Protein AF-A0AAD7H153-F1 (afdb_m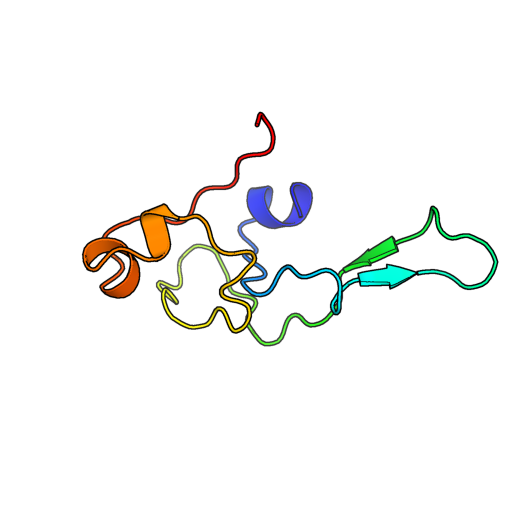onomer)

Mean predicted aligned error: 5.61 Å

Radius of gyration: 13.49 Å; Cα contacts (8 Å, |Δi|>4): 82; chains: 1; bounding box: 30×24×36 Å

Solvent-accessible surface area (backbone atoms only — not comparable to full-atom values): 4917 Å² total; per-residue (Å²): 108,72,74,40,49,80,69,34,38,42,48,48,49,74,52,81,86,34,50,47,62,41,86,98,38,75,88,47,68,44,85,50,72,62,86,52,37,42,51,75,84,63,89,67,65,77,53,53,83,54,67,91,66,49,61,72,69,47,75,35,74,53,12,68,73,45,75,49,79,90,77,92,80,80,92,121

Secondary structure (DSSP, 8-state):
-HHHHTTTEE-S---GGGEEEETTEEEEEEE---TT-EETTS--TT----GGGS-GGGGSHHHHTT-S--------

Nearest PDB structures (foldseek):
  8v42-assembly4_D  TM=8.477E-01  e=5.849E-02  Homo sapiens
  6dd4-assembly2_B  TM=8.419E-01  e=5.459E-02  Homo sapiens
  6dd4-assembly4_D  TM=8.437E-01  e=7.195E-02  Homo sapiens
  6ncg-assembly2_B  TM=7.795E-01  e=6.267E-02  Homo sapiens
  7o7k-assembly1_A  TM=8.483E-01  e=2.671E-01  Homo sapiens

pLDDT: mean 83.89, std 9.9, range [56.28, 94.25]

Foldseek 3Di:
DVVCVVVQKDQQEDDPVQWDADVPGRVDIDGHDSPLIDGNPDLPLPPRPDPVPDDVVLVDPCNVVSVDDDDDDPPD

Organism: Mycena rosella (NCBI:txid1033263)

InterPro domains:
  IPR000719 Protein kinase domain [PS50011] (1-76)
  IPR011009 Protein kinase-like domain superfamily [SSF56112] (4-63)
  IPR040976 Fungal-type protein kinase [PF17667] (1-76)

Sequence (76 aa):
HYRLWHRGIKHSDISATNLLYRCGNPNVVVLNDFDLAHLGQDDVHLRTRTIEFMALQLLTQKGLEGEIPRSYRHDL

Structure (mmCIF, N/CA/C/O backbone):
data_AF-A0AAD7H153-F1
#
_entry.id   AF-A0AAD7H153-F1
#
loop_
_atom_site.group_PDB
_atom_site.id
_atom_site.type_symbol
_atom_site.label_atom_id
_atom_site.label_alt_id
_atom_site.label_comp_id
_atom_site.label_asym_id
_atom_site.label_entity_id
_atom_site.label_seq_id
_atom_site.pdbx_PDB_ins_code
_atom_site.Cartn_x
_atom_site.Cartn_y
_atom_site.Cartn_z
_atom_site.occupancy
_atom_site.B_iso_or_equiv
_atom_site.auth_seq_id
_atom_site.auth_comp_id
_atom_site.auth_asym_id
_atom_site.auth_atom_id
_atom_site.pdbx_PDB_model_num
ATOM 1 N N . HIS A 1 1 ? 0.130 -5.924 -6.793 1.00 86.06 1 HIS A N 1
ATOM 2 C CA . HIS A 1 1 ? -0.785 -5.764 -5.643 1.00 86.06 1 HIS A CA 1
ATOM 3 C C . HIS A 1 1 ? -2.028 -6.663 -5.724 1.00 86.06 1 HIS A C 1
ATOM 5 O O . HIS A 1 1 ? -2.115 -7.563 -4.903 1.00 86.06 1 HIS A O 1
ATOM 11 N N . TYR A 1 2 ? -2.918 -6.515 -6.721 1.00 88.69 2 TYR A N 1
ATOM 12 C CA . TYR A 1 2 ? -4.151 -7.324 -6.900 1.00 88.69 2 TYR A CA 1
ATOM 13 C C . TYR A 1 2 ? -4.009 -8.818 -6.553 1.00 88.69 2 TYR A C 1
ATOM 15 O O . TYR A 1 2 ? -4.704 -9.355 -5.696 1.00 88.69 2 TYR A O 1
ATOM 23 N N . ARG A 1 3 ? -3.039 -9.494 -7.185 1.00 91.62 3 ARG A N 1
ATOM 24 C CA . ARG A 1 3 ? -2.806 -10.935 -6.996 1.00 91.62 3 ARG A CA 1
ATOM 25 C C . ARG A 1 3 ? -2.364 -11.317 -5.579 1.00 91.62 3 ARG A C 1
ATOM 27 O O . ARG A 1 3 ? -2.588 -12.454 -5.186 1.00 91.62 3 ARG A O 1
ATOM 34 N N . LEU A 1 4 ? -1.690 -10.421 -4.855 1.00 91.50 4 LEU A N 1
ATOM 35 C CA . LEU A 1 4 ? -1.289 -10.653 -3.463 1.00 91.50 4 LEU A CA 1
ATOM 36 C C . LEU A 1 4 ? -2.513 -10.552 -2.557 1.00 91.50 4 LEU A C 1
ATOM 38 O O . LEU A 1 4 ? -2.775 -11.470 -1.786 1.00 91.50 4 LEU A O 1
ATOM 42 N N . TRP A 1 5 ? -3.314 -9.501 -2.754 1.00 89.19 5 TRP A N 1
ATOM 43 C CA . TRP A 1 5 ? -4.537 -9.274 -1.995 1.00 89.19 5 TRP A CA 1
ATOM 44 C C . TRP A 1 5 ? -5.503 -10.462 -2.075 1.00 89.19 5 TRP A C 1
ATOM 46 O O . TRP A 1 5 ? -5.924 -10.985 -1.049 1.00 89.19 5 TRP A O 1
ATOM 56 N N . HIS A 1 6 ? -5.787 -10.961 -3.285 1.00 90.38 6 HIS A N 1
ATOM 57 C CA . HIS A 1 6 ? -6.662 -12.128 -3.478 1.00 90.38 6 HIS A CA 1
ATOM 58 C C . HIS A 1 6 ? -6.103 -13.441 -2.919 1.00 90.38 6 HIS A C 1
ATOM 60 O O . HIS A 1 6 ? -6.855 -14.392 -2.735 1.00 90.38 6 HIS A O 1
ATOM 66 N N . ARG A 1 7 ? -4.799 -13.503 -2.637 1.00 92.00 7 ARG A N 1
ATOM 67 C CA . ARG A 1 7 ? -4.163 -14.629 -1.941 1.00 92.00 7 ARG A CA 1
ATOM 68 C C . ARG A 1 7 ? -4.062 -14.410 -0.433 1.00 92.00 7 ARG A C 1
ATOM 70 O O . ARG A 1 7 ? -3.386 -15.173 0.244 1.00 92.00 7 ARG A O 1
ATOM 77 N N . GLY A 1 8 ? -4.705 -13.366 0.089 1.00 89.94 8 GLY A N 1
ATOM 78 C CA . GLY A 1 8 ? -4.685 -13.032 1.507 1.00 89.94 8 GLY A CA 1
ATOM 79 C C . GLY A 1 8 ? -3.373 -12.411 1.985 1.00 89.94 8 GLY A C 1
ATOM 80 O O . GLY A 1 8 ? -3.181 -12.313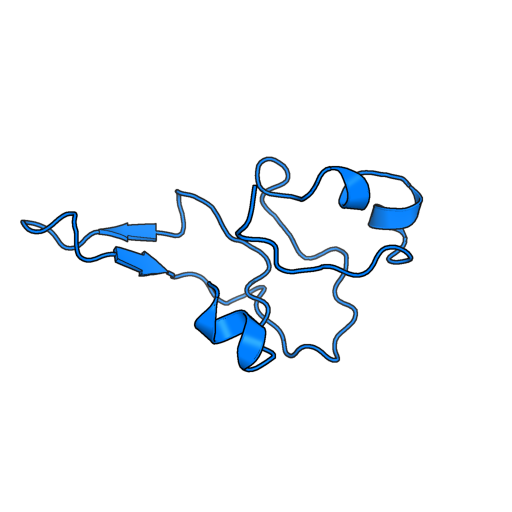 3.189 1.00 89.94 8 GLY A O 1
ATOM 81 N N . ILE A 1 9 ? -2.483 -11.982 1.084 1.00 90.00 9 ILE A N 1
ATOM 82 C CA . ILE A 1 9 ? -1.222 -11.317 1.437 1.00 90.00 9 ILE A CA 1
ATOM 83 C C . ILE A 1 9 ? -1.423 -9.807 1.325 1.00 90.00 9 ILE A C 1
ATOM 85 O O . ILE A 1 9 ? -1.612 -9.266 0.229 1.00 90.00 9 ILE A O 1
ATOM 89 N N . LYS A 1 10 ? -1.356 -9.114 2.462 1.00 88.81 10 LYS A N 1
ATOM 90 C CA . LYS A 1 10 ? -1.481 -7.656 2.548 1.00 88.81 10 LYS A CA 1
ATOM 91 C C . LYS A 1 10 ? -0.086 -7.061 2.735 1.00 88.81 10 LYS A C 1
ATOM 93 O O . LYS A 1 10 ? 0.491 -7.220 3.800 1.00 88.81 10 LYS A O 1
ATOM 98 N N . HIS A 1 11 ? 0.451 -6.385 1.715 1.00 89.62 11 HIS A N 1
ATOM 99 C CA . HIS A 1 11 ? 1.816 -5.823 1.742 1.00 89.62 11 HIS A CA 1
ATOM 100 C C . HIS A 1 11 ? 1.999 -4.718 2.790 1.00 89.62 11 HIS A C 1
ATOM 102 O O . HIS A 1 11 ? 3.042 -4.632 3.416 1.00 89.62 11 HIS A O 1
ATOM 108 N N . SER A 1 12 ? 0.979 -3.878 2.982 1.00 85.94 12 SER A N 1
ATOM 109 C CA . SER A 1 12 ? 0.946 -2.815 4.004 1.00 85.94 12 SER A CA 1
ATOM 110 C C . SER A 1 12 ? 1.985 -1.698 3.867 1.00 85.94 12 SER A C 1
ATOM 112 O O . SER A 1 12 ? 2.066 -0.870 4.757 1.00 85.94 12 SER A O 1
ATOM 114 N N . ASP A 1 13 ? 2.721 -1.618 2.759 1.00 87.75 13 ASP A N 1
ATOM 115 C CA . ASP A 1 13 ? 3.630 -0.495 2.483 1.00 87.75 13 ASP A CA 1
ATOM 116 C C . ASP A 1 13 ? 3.812 -0.300 0.976 1.00 87.75 13 ASP A C 1
ATOM 118 O O . ASP A 1 13 ? 4.880 -0.474 0.399 1.00 87.75 13 ASP A O 1
ATOM 122 N N . ILE A 1 14 ? 2.703 -0.052 0.285 1.00 87.44 14 ILE A N 1
ATOM 123 C CA . ILE A 1 14 ? 2.736 0.158 -1.161 1.00 87.44 14 ILE A CA 1
ATOM 124 C C . ILE A 1 14 ? 3.065 1.614 -1.415 1.00 87.44 14 ILE A C 1
ATOM 126 O O . ILE A 1 14 ? 2.288 2.495 -1.071 1.00 87.44 14 ILE A O 1
ATOM 130 N N . SER A 1 15 ? 4.201 1.840 -2.053 1.00 87.56 15 SER A N 1
ATOM 131 C CA . SER A 1 15 ? 4.718 3.162 -2.372 1.00 87.56 15 SER A CA 1
ATOM 132 C C . SER A 1 15 ? 5.556 3.086 -3.646 1.00 87.56 15 SER A C 1
ATOM 134 O O . SER A 1 15 ? 6.006 2.011 -4.054 1.00 87.56 15 SER A O 1
ATOM 136 N N . ALA A 1 16 ? 5.782 4.231 -4.291 1.00 87.81 16 ALA A N 1
ATOM 137 C CA . ALA A 1 16 ? 6.648 4.297 -5.469 1.00 87.81 16 ALA A CA 1
ATOM 138 C C . ALA A 1 16 ? 8.106 3.907 -5.153 1.00 87.81 16 ALA A C 1
ATOM 140 O O . ALA A 1 16 ? 8.798 3.388 -6.024 1.00 87.81 16 ALA A O 1
ATOM 141 N N . THR A 1 17 ? 8.561 4.119 -3.913 1.00 89.31 17 THR A N 1
ATOM 142 C CA . THR A 1 17 ? 9.916 3.775 -3.456 1.00 89.31 17 THR A CA 1
ATOM 143 C C . THR A 1 17 ? 10.130 2.269 -3.323 1.00 89.31 17 THR A C 1
ATOM 145 O O . THR A 1 17 ? 11.254 1.804 -3.486 1.00 89.31 17 THR A O 1
ATOM 148 N N . ASN A 1 18 ? 9.056 1.503 -3.108 1.00 91.69 18 ASN A N 1
ATOM 149 C CA . ASN A 1 18 ? 9.098 0.042 -2.995 1.00 91.69 18 ASN A CA 1
ATOM 150 C C . ASN A 1 18 ? 8.918 -0.667 -4.354 1.00 91.69 18 ASN A C 1
ATOM 152 O O . ASN A 1 18 ? 8.788 -1.893 -4.419 1.00 91.69 18 ASN A O 1
ATOM 156 N N . LEU A 1 19 ? 8.924 0.087 -5.461 1.00 91.94 19 LEU A N 1
ATOM 157 C CA . LEU A 1 19 ? 8.915 -0.443 -6.822 1.00 91.94 19 LEU A CA 1
ATOM 158 C C . LEU A 1 19 ? 10.327 -0.451 -7.410 1.00 91.94 19 LEU A C 1
ATOM 160 O O . LEU A 1 19 ? 10.978 0.583 -7.541 1.00 91.94 19 LEU A O 1
ATOM 164 N N . LEU A 1 20 ? 10.775 -1.629 -7.836 1.00 93.25 20 LEU A N 1
ATOM 165 C CA . LEU A 1 20 ? 12.029 -1.810 -8.555 1.00 93.25 20 LEU A CA 1
ATOM 166 C C . LEU A 1 20 ? 11.760 -1.929 -10.054 1.00 93.25 20 LEU A C 1
ATOM 168 O O . LEU A 1 20 ? 10.993 -2.790 -10.488 1.00 93.25 20 LEU A O 1
ATOM 172 N N . TYR A 1 21 ? 12.438 -1.101 -10.844 1.00 94.25 21 TYR A N 1
ATOM 173 C CA . TYR A 1 21 ? 12.383 -1.132 -12.304 1.00 94.25 21 TYR A CA 1
ATOM 174 C C . TYR A 1 21 ? 13.571 -1.912 -12.858 1.00 94.25 21 TYR A C 1
ATOM 176 O O . TYR A 1 21 ? 14.710 -1.742 -12.415 1.00 94.25 21 TYR A O 1
ATOM 184 N N . ARG A 1 22 ? 13.336 -2.748 -13.870 1.00 92.56 22 ARG A N 1
ATOM 185 C CA . ARG A 1 22 ? 14.436 -3.394 -14.589 1.00 92.56 22 ARG A CA 1
ATOM 186 C C . ARG A 1 22 ? 15.196 -2.355 -15.418 1.00 92.56 22 ARG A C 1
ATOM 188 O O . ARG A 1 22 ? 14.616 -1.680 -16.268 1.00 92.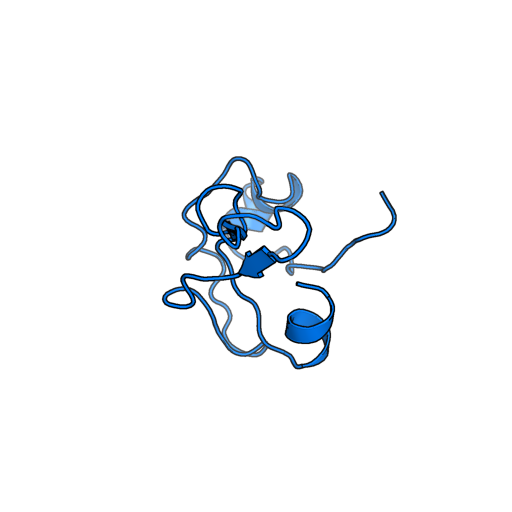56 22 ARG A O 1
ATOM 195 N N . CYS A 1 23 ? 16.513 -2.284 -15.230 1.00 92.19 23 CYS A N 1
ATOM 196 C CA . CYS A 1 23 ? 17.378 -1.459 -16.073 1.00 92.19 23 CYS A CA 1
ATOM 197 C C . CYS A 1 23 ? 17.217 -1.853 -17.553 1.00 92.19 23 CYS A C 1
ATOM 199 O O . CYS A 1 23 ? 17.240 -3.037 -17.892 1.00 92.19 23 CYS A O 1
ATOM 201 N N . GLY A 1 24 ? 16.995 -0.867 -18.423 1.00 91.81 24 GLY A N 1
ATOM 202 C CA . GL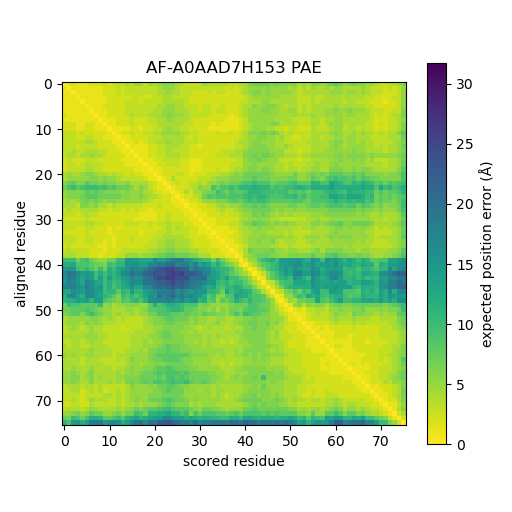Y A 1 24 ? 16.756 -1.082 -19.853 1.00 91.81 24 GLY A CA 1
ATOM 203 C C . GLY A 1 24 ? 15.344 -1.556 -20.226 1.00 91.81 24 GLY A C 1
ATOM 204 O O . GLY A 1 24 ? 15.048 -1.661 -21.412 1.00 91.81 24 GLY A O 1
ATOM 205 N N . ASN A 1 25 ? 14.452 -1.816 -19.260 1.00 91.88 25 ASN A N 1
ATOM 206 C CA . ASN A 1 25 ? 13.039 -2.082 -19.535 1.00 91.88 25 ASN A CA 1
ATOM 207 C C . ASN A 1 25 ? 12.137 -1.587 -18.384 1.00 91.88 25 ASN A C 1
ATOM 209 O O . ASN A 1 25 ? 11.793 -2.370 -17.493 1.00 91.88 25 ASN A O 1
ATOM 213 N N . PRO A 1 26 ? 11.705 -0.312 -18.411 1.00 86.06 26 PRO A N 1
ATOM 214 C CA . PRO A 1 26 ? 10.896 0.277 -17.342 1.00 86.06 26 PRO A CA 1
ATOM 215 C C . PRO A 1 26 ? 9.490 -0.334 -17.222 1.00 86.06 26 PRO A C 1
ATOM 217 O O . PRO A 1 26 ? 8.827 -0.127 -16.213 1.00 86.06 26 PRO A O 1
ATOM 220 N N . ASN A 1 27 ? 9.038 -1.126 -18.202 1.00 90.38 27 ASN A N 1
ATOM 221 C CA . ASN A 1 27 ? 7.746 -1.816 -18.134 1.00 90.38 27 ASN A CA 1
ATOM 222 C C . ASN A 1 27 ? 7.786 -3.068 -17.243 1.00 90.38 27 ASN A C 1
ATOM 224 O O . ASN A 1 27 ? 6.744 -3.645 -16.934 1.00 90.38 27 ASN A O 1
ATOM 228 N N . VAL A 1 28 ? 8.978 -3.516 -16.838 1.00 91.75 28 VAL A N 1
ATOM 229 C CA . VAL A 1 28 ? 9.143 -4.635 -15.908 1.00 91.75 28 VAL A CA 1
ATOM 230 C C . VAL A 1 28 ? 9.382 -4.070 -14.516 1.00 91.75 28 VAL A C 1
ATOM 232 O O . VAL A 1 28 ? 10.482 -3.615 -14.198 1.00 91.75 28 VAL A O 1
ATOM 235 N N . VAL A 1 29 ? 8.333 -4.129 -13.696 1.00 91.88 29 VAL A N 1
ATOM 236 C CA . VAL A 1 29 ? 8.321 -3.623 -12.321 1.00 91.88 29 VAL A CA 1
ATOM 237 C C . VAL A 1 29 ? 8.115 -4.769 -11.340 1.00 91.88 29 VAL A C 1
ATOM 239 O O . VAL A 1 29 ? 7.254 -5.630 -11.542 1.00 91.88 29 VAL A O 1
ATOM 242 N N . VAL A 1 30 ? 8.891 -4.767 -10.261 1.00 92.75 30 VAL A N 1
ATOM 243 C CA . VAL A 1 30 ? 8.762 -5.704 -9.143 1.00 92.75 30 VAL A CA 1
ATOM 244 C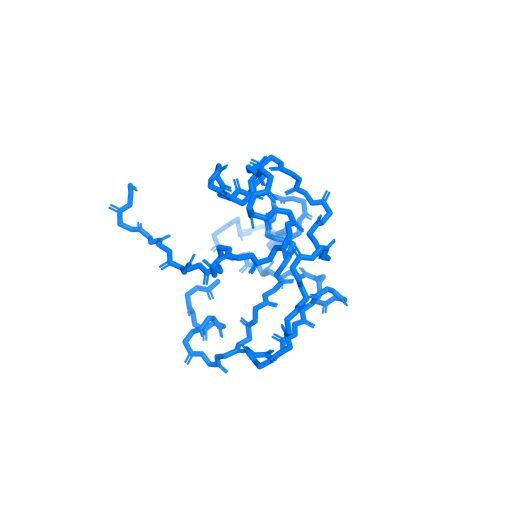 C . VAL A 1 30 ? 8.437 -4.918 -7.879 1.00 92.75 30 VAL A C 1
ATOM 246 O O . VAL A 1 30 ? 9.077 -3.912 -7.591 1.00 92.75 30 VAL A O 1
ATOM 249 N N . LEU A 1 31 ? 7.436 -5.381 -7.131 1.00 93.31 31 LEU A N 1
ATOM 250 C CA . LEU A 1 31 ? 7.137 -4.877 -5.792 1.00 93.31 31 LEU A CA 1
ATOM 251 C C . LEU A 1 31 ? 8.082 -5.561 -4.795 1.00 93.31 31 LEU A C 1
ATOM 253 O O . LEU A 1 31 ? 8.166 -6.790 -4.808 1.00 93.31 31 LEU A O 1
ATOM 257 N N . ASN A 1 32 ? 8.785 -4.778 -3.983 1.00 93.50 32 ASN A N 1
ATOM 258 C CA . ASN A 1 32 ? 9.732 -5.230 -2.963 1.00 93.50 32 ASN A CA 1
ATOM 259 C C . ASN A 1 32 ? 9.292 -4.754 -1.565 1.00 93.50 32 ASN A C 1
ATOM 261 O O . ASN A 1 32 ? 8.355 -3.978 -1.461 1.00 93.50 32 ASN A O 1
ATOM 265 N N . ASP A 1 33 ? 10.024 -5.174 -0.533 1.00 91.69 33 ASP A N 1
ATOM 266 C CA . ASP A 1 33 ? 9.894 -4.735 0.862 1.00 91.69 33 ASP A CA 1
ATOM 267 C C . ASP A 1 33 ? 8.644 -5.270 1.581 1.00 91.69 33 ASP A C 1
ATOM 269 O O . ASP A 1 33 ? 7.671 -4.578 1.857 1.00 91.69 33 ASP A O 1
ATOM 273 N N . PHE A 1 34 ? 8.663 -6.578 1.852 1.00 91.19 34 PHE A N 1
ATOM 274 C CA . PHE A 1 34 ? 7.560 -7.320 2.473 1.00 91.19 34 PHE A CA 1
ATOM 275 C C . PHE A 1 34 ? 7.681 -7.429 4.004 1.00 91.19 34 PHE A C 1
ATOM 277 O O . PHE A 1 34 ? 7.020 -8.272 4.607 1.00 91.19 34 PHE A O 1
ATOM 284 N N . ASP A 1 35 ? 8.515 -6.622 4.655 1.00 89.62 35 ASP A N 1
ATOM 285 C CA . ASP A 1 35 ? 8.725 -6.667 6.110 1.00 89.62 35 ASP A CA 1
ATOM 286 C C . ASP A 1 35 ? 7.454 -6.322 6.922 1.00 89.62 35 ASP A C 1
ATOM 288 O O . ASP A 1 35 ? 7.239 -6.855 8.014 1.00 89.62 35 ASP A O 1
ATOM 292 N N . LEU A 1 36 ? 6.569 -5.487 6.363 1.00 86.75 36 LEU A N 1
ATOM 293 C CA . LEU A 1 36 ? 5.248 -5.153 6.918 1.00 86.75 36 LEU A CA 1
ATOM 294 C C . LEU A 1 36 ? 4.110 -6.009 6.338 1.00 86.75 36 LEU A C 1
ATOM 296 O O . LEU A 1 36 ? 2.934 -5.838 6.704 1.00 86.75 36 LEU A O 1
ATOM 300 N N . ALA A 1 37 ? 4.440 -6.941 5.440 1.00 88.38 37 ALA A N 1
ATOM 301 C CA . ALA A 1 37 ? 3.452 -7.821 4.855 1.00 88.38 37 ALA A CA 1
ATOM 302 C C . ALA A 1 37 ? 2.932 -8.822 5.890 1.00 88.38 37 ALA A C 1
ATOM 304 O O . ALA A 1 37 ? 3.672 -9.328 6.729 1.00 88.38 37 ALA A O 1
ATOM 305 N N . HIS A 1 38 ? 1.644 -9.134 5.817 1.00 86.31 38 HIS A N 1
ATOM 306 C CA . HIS A 1 38 ? 1.027 -10.110 6.709 1.00 86.31 38 HIS A CA 1
ATOM 307 C C . HIS A 1 38 ? -0.138 -10.821 6.033 1.00 86.31 38 HIS A C 1
ATOM 309 O O . HIS A 1 38 ? -0.633 -10.413 4.970 1.00 86.31 38 HIS A O 1
ATOM 315 N N . LEU A 1 39 ? -0.554 -11.918 6.657 1.00 86.88 39 LEU A N 1
ATOM 316 C CA . LEU A 1 39 ? -1.670 -12.723 6.197 1.00 86.88 39 LEU A CA 1
ATOM 317 C C . LEU A 1 39 ? -2.973 -12.089 6.671 1.00 86.88 39 LEU A C 1
ATOM 319 O O . LEU A 1 39 ? -3.036 -11.465 7.723 1.00 86.88 39 LEU A O 1
ATOM 323 N N . GLY A 1 40 ? -4.027 -12.211 5.869 1.00 70.38 40 GLY A N 1
ATOM 324 C CA . GLY A 1 40 ? -5.244 -11.415 6.011 1.00 70.38 40 GLY A CA 1
ATOM 325 C C . GLY A 1 40 ? -5.994 -11.520 7.344 1.00 70.38 40 GLY A C 1
ATOM 326 O O . GLY A 1 40 ? -6.915 -10.724 7.521 1.00 70.38 40 GLY A O 1
ATOM 327 N N . GLN A 1 41 ? -5.600 -12.442 8.228 1.00 64.75 41 GLN A N 1
ATOM 328 C CA . GLN A 1 41 ? -6.130 -12.644 9.579 1.00 64.75 41 GLN A CA 1
ATOM 329 C C . GLN A 1 41 ? -5.428 -11.807 10.660 1.00 64.75 41 GLN A C 1
ATOM 331 O O . GLN A 1 41 ? -5.985 -11.666 11.743 1.00 64.75 41 GLN A O 1
ATOM 336 N N . ASP A 1 42 ? -4.250 -11.242 10.385 1.00 62.88 42 ASP A N 1
ATOM 337 C CA . ASP A 1 42 ? -3.541 -10.427 11.368 1.00 62.88 42 ASP A CA 1
ATOM 338 C C . ASP A 1 42 ? -4.064 -8.981 11.310 1.00 62.88 42 ASP A C 1
ATOM 340 O O . ASP A 1 42 ? -3.902 -8.283 10.300 1.00 62.88 42 ASP A O 1
ATOM 344 N N . ASP A 1 43 ? -4.692 -8.525 12.398 1.00 57.75 43 ASP A N 1
ATOM 345 C CA . ASP A 1 43 ? -5.192 -7.155 12.598 1.00 57.75 43 ASP A CA 1
ATOM 346 C C . ASP A 1 43 ? -4.037 -6.176 12.849 1.00 57.75 43 ASP A C 1
ATOM 348 O O . ASP A 1 43 ? -3.877 -5.548 13.896 1.00 57.75 43 ASP A O 1
ATOM 352 N N . VAL A 1 44 ? -3.167 -6.046 11.853 1.00 61.09 44 VAL A N 1
ATOM 353 C CA . VAL A 1 44 ? -2.030 -5.134 11.898 1.00 61.09 44 VAL A CA 1
ATOM 354 C C . VAL A 1 44 ? -2.443 -3.806 11.267 1.00 61.09 44 VAL A C 1
ATOM 356 O O . VAL A 1 44 ? -2.026 -3.450 10.163 1.00 61.09 44 VAL A O 1
ATOM 359 N N . HIS A 1 45 ? -3.317 -3.074 11.958 1.00 58.81 45 HIS A N 1
ATOM 360 C CA . HIS A 1 45 ? -3.880 -1.807 11.470 1.00 58.81 45 HIS A CA 1
ATOM 361 C C . HIS A 1 45 ? -2.842 -0.678 11.364 1.00 58.81 45 HIS A C 1
ATOM 363 O O . HIS A 1 45 ? -3.002 0.236 10.562 1.00 58.81 45 HIS A O 1
ATOM 369 N N . LEU A 1 46 ? -1.739 -0.775 12.112 1.00 57.88 46 LEU A N 1
ATOM 370 C CA . LEU A 1 46 ? -0.802 0.333 12.339 1.00 57.88 46 LEU A CA 1
ATOM 371 C C . LEU A 1 46 ? 0.588 0.155 11.709 1.00 57.88 46 LEU A C 1
ATOM 373 O O . LEU A 1 46 ? 1.454 1.003 11.894 1.00 57.88 46 LEU A O 1
ATOM 377 N N . ARG A 1 47 ? 0.837 -0.916 10.945 1.00 62.06 47 ARG A N 1
ATOM 378 C CA . ARG A 1 47 ? 2.144 -1.131 10.287 1.00 62.06 47 ARG A CA 1
ATOM 379 C C . ARG A 1 47 ? 2.191 -0.617 8.851 1.00 62.06 47 ARG A C 1
ATOM 381 O O . ARG A 1 47 ? 2.746 -1.283 7.993 1.00 62.06 47 ARG A O 1
ATOM 388 N N . THR A 1 48 ? 1.597 0.537 8.566 1.00 65.38 48 THR A N 1
ATOM 389 C CA . THR A 1 48 ? 1.820 1.200 7.270 1.00 65.38 48 THR A CA 1
ATOM 390 C C . THR A 1 48 ? 2.727 2.389 7.511 1.00 65.38 48 THR A C 1
ATOM 392 O O . THR A 1 48 ? 2.369 3.275 8.284 1.00 65.38 48 THR A O 1
ATOM 395 N N . ARG A 1 49 ? 3.915 2.395 6.901 1.00 67.44 49 ARG A N 1
ATOM 396 C CA . ARG A 1 49 ? 4.884 3.487 7.078 1.00 67.44 49 ARG A CA 1
ATOM 397 C C . ARG A 1 49 ? 4.578 4.672 6.172 1.00 67.44 49 ARG A C 1
ATOM 399 O O . ARG A 1 49 ? 4.879 5.799 6.549 1.00 67.44 49 ARG A O 1
ATOM 406 N N . THR A 1 50 ? 3.940 4.430 5.029 1.00 76.75 50 THR A N 1
ATOM 407 C CA . THR A 1 50 ? 3.698 5.476 4.034 1.00 76.75 50 THR A CA 1
ATOM 408 C C . THR A 1 50 ? 2.251 5.987 4.079 1.00 76.75 50 THR A C 1
ATOM 410 O O . THR A 1 50 ? 1.345 5.409 3.475 1.00 76.75 50 THR A O 1
ATOM 413 N N . ILE A 1 51 ? 2.032 7.075 4.829 1.00 78.81 51 ILE A N 1
ATOM 414 C CA . ILE A 1 51 ? 0.719 7.711 5.061 1.00 78.81 51 ILE A CA 1
ATOM 415 C C . ILE A 1 51 ? 0.109 8.222 3.748 1.00 78.81 51 ILE A C 1
ATOM 417 O O . ILE A 1 51 ? -1.100 8.127 3.547 1.00 78.81 51 ILE A O 1
ATOM 421 N N . GLU A 1 52 ? 0.939 8.708 2.826 1.00 80.12 52 GLU A N 1
ATOM 422 C CA . GLU A 1 52 ? 0.529 9.319 1.558 1.00 80.12 52 GLU A CA 1
ATOM 423 C C . GLU A 1 52 ? -0.154 8.332 0.600 1.00 80.12 52 GLU A C 1
ATOM 425 O O . GLU A 1 52 ? -0.916 8.749 -0.271 1.00 80.12 52 GLU A O 1
ATOM 430 N N . PHE A 1 53 ? 0.083 7.026 0.766 1.00 80.00 53 PHE A N 1
ATOM 431 C CA . PHE A 1 53 ? -0.556 5.967 -0.027 1.00 80.00 53 PHE A CA 1
ATOM 432 C C . PHE A 1 53 ? -1.665 5.234 0.740 1.00 80.00 53 PHE A C 1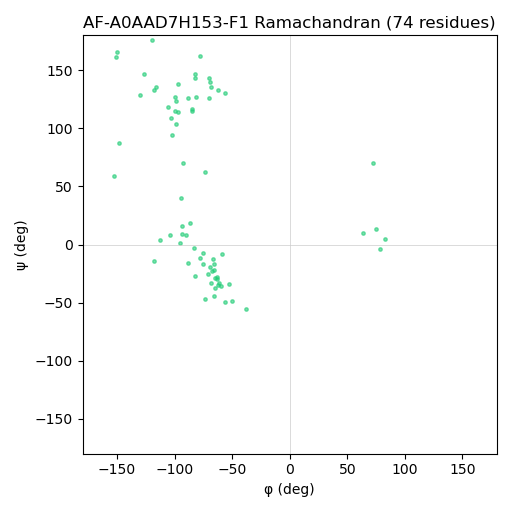
ATOM 434 O O . PHE A 1 53 ? -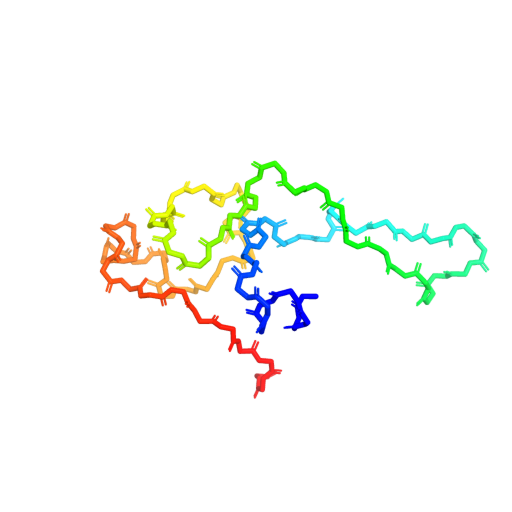2.188 4.218 0.272 1.00 80.00 53 PHE A O 1
ATOM 441 N N . MET A 1 54 ? -2.039 5.728 1.922 1.00 81.88 54 MET A N 1
ATOM 442 C CA . MET A 1 54 ? -3.107 5.152 2.725 1.00 81.88 54 MET A CA 1
ATOM 443 C C . MET A 1 54 ? -4.480 5.647 2.252 1.00 81.88 54 MET A C 1
ATOM 445 O O . MET A 1 54 ? -4.664 6.805 1.883 1.00 81.88 54 MET A O 1
ATOM 449 N N . ALA A 1 55 ? -5.488 4.773 2.297 1.00 85.31 55 ALA A N 1
ATOM 4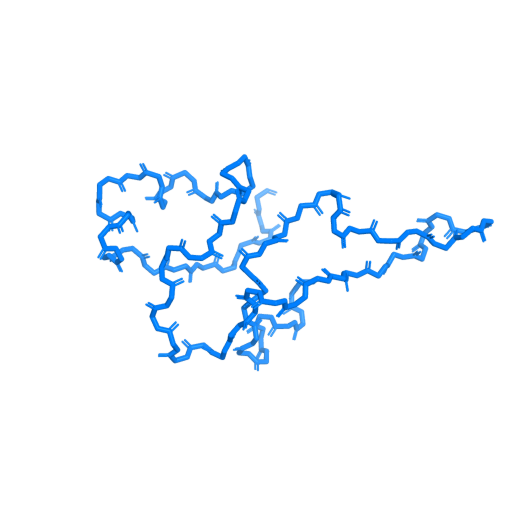50 C CA . ALA A 1 55 ? -6.865 5.186 2.053 1.00 85.31 55 ALA A CA 1
ATOM 451 C C . ALA A 1 55 ? -7.315 6.209 3.112 1.00 85.31 55 ALA A C 1
ATOM 453 O O . ALA A 1 55 ? -7.170 5.959 4.305 1.00 85.31 55 ALA A O 1
ATOM 454 N N . LEU A 1 56 ? -7.935 7.316 2.686 1.00 88.25 56 LEU A N 1
ATOM 455 C CA . LEU A 1 56 ? -8.347 8.418 3.574 1.00 88.25 56 LEU A CA 1
ATOM 456 C C . LEU A 1 56 ? -9.203 7.968 4.766 1.00 88.25 56 LEU A C 1
ATOM 458 O O . LEU A 1 56 ? -9.089 8.512 5.858 1.00 88.25 56 LEU A O 1
ATOM 462 N N . GLN A 1 57 ? -10.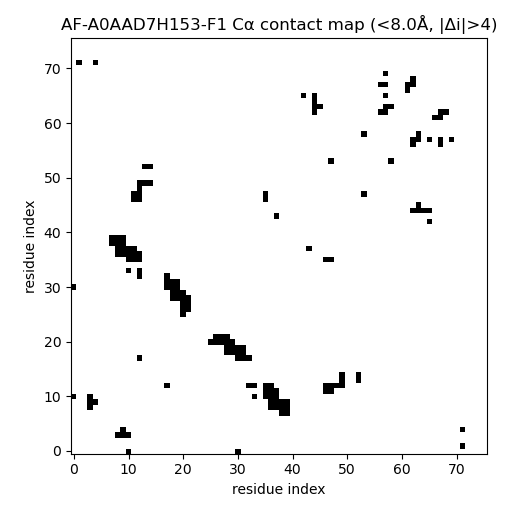044 6.950 4.579 1.00 87.69 57 GLN A N 1
ATOM 463 C CA . GLN A 1 57 ? -10.879 6.398 5.649 1.00 87.69 57 GLN A CA 1
ATOM 464 C C . GLN A 1 57 ? -10.043 5.827 6.805 1.00 87.69 57 GLN A C 1
ATOM 466 O O . GLN A 1 57 ? -10.446 5.935 7.960 1.00 87.69 57 GLN A O 1
ATOM 471 N N . LEU A 1 58 ? -8.862 5.279 6.511 1.00 86.12 58 LEU A N 1
ATOM 472 C CA . LEU A 1 58 ? -7.947 4.735 7.515 1.00 86.12 58 LEU A CA 1
ATOM 473 C C . LEU A 1 58 ? -7.218 5.834 8.303 1.00 86.12 58 LEU A C 1
ATOM 475 O O . LEU A 1 58 ? -6.716 5.563 9.385 1.00 86.12 58 LEU A O 1
ATOM 479 N N . LEU A 1 59 ? -7.210 7.072 7.797 1.00 87.62 59 LEU A N 1
ATOM 480 C CA . LEU A 1 59 ? -6.646 8.238 8.484 1.00 87.62 59 LEU A CA 1
ATOM 481 C C . LEU A 1 59 ? -7.623 8.870 9.490 1.00 87.62 59 LEU A C 1
ATOM 483 O O . LEU A 1 59 ? -7.278 9.834 10.168 1.00 87.62 59 LEU A O 1
ATOM 487 N N . THR A 1 60 ? -8.853 8.358 9.587 1.00 90.06 60 THR A N 1
ATOM 488 C CA . THR A 1 60 ? -9.814 8.776 10.618 1.00 90.06 60 THR A CA 1
ATOM 489 C C . THR A 1 60 ? -9.494 8.121 11.962 1.00 90.06 60 THR A C 1
ATOM 491 O O . THR A 1 60 ? -8.836 7.086 11.995 1.00 90.06 60 THR A O 1
ATOM 494 N N . GLN A 1 61 ? -10.025 8.662 13.066 1.00 88.94 61 GLN A N 1
ATOM 495 C CA . GLN A 1 61 ? -9.875 8.061 14.401 1.00 88.94 61 GLN A CA 1
ATOM 496 C C . GLN A 1 61 ? -10.247 6.569 14.407 1.00 88.94 61 GLN A C 1
ATOM 498 O O . GLN A 1 61 ? -9.446 5.733 14.809 1.00 88.94 61 GLN A O 1
ATOM 503 N N . LYS A 1 62 ? -11.404 6.234 13.826 1.00 88.12 62 LYS A N 1
ATOM 504 C CA . LYS A 1 62 ? -11.875 4.851 13.664 1.00 88.12 62 LYS A CA 1
ATOM 505 C C . LYS A 1 62 ? -10.927 3.988 12.833 1.00 88.12 62 LYS A C 1
ATOM 507 O O . LYS A 1 62 ? -10.774 2.799 13.078 1.00 88.12 62 LYS A O 1
ATOM 512 N N . GLY A 1 63 ? -10.300 4.582 11.820 1.00 85.81 63 GLY A N 1
ATOM 513 C CA . GLY A 1 63 ? -9.296 3.918 10.996 1.00 85.81 63 GLY A CA 1
ATOM 514 C C . GLY A 1 63 ? -8.033 3.568 11.777 1.00 85.81 63 GLY A C 1
ATOM 515 O O . GLY A 1 63 ? -7.557 2.437 11.691 1.00 85.81 63 GLY A O 1
ATOM 516 N N . LEU A 1 64 ? -7.545 4.509 12.586 1.00 82.38 64 LEU A N 1
ATOM 517 C CA . LEU A 1 64 ? -6.377 4.333 13.452 1.00 82.38 64 LEU A CA 1
ATOM 518 C C . LEU A 1 64 ? -6.638 3.339 14.594 1.00 82.38 64 LEU A C 1
ATOM 520 O O . LEU A 1 64 ? -5.734 2.602 14.979 1.00 82.38 64 LEU A O 1
ATOM 524 N N . GLU A 1 65 ? -7.874 3.285 15.094 1.00 85.81 65 GLU A N 1
ATOM 525 C CA . GLU A 1 65 ? -8.348 2.308 16.087 1.00 85.81 65 GLU A CA 1
ATOM 526 C C . GLU A 1 65 ? -8.595 0.911 15.491 1.00 85.81 65 GLU A C 1
ATOM 528 O O . GLU A 1 65 ? -8.836 -0.043 16.225 1.00 85.81 65 GLU A O 1
ATOM 533 N N . GLY A 1 66 ? -8.504 0.768 14.164 1.00 81.38 66 GLY A N 1
ATOM 534 C CA . GLY A 1 66 ? -8.687 -0.503 13.465 1.00 81.38 66 GLY A CA 1
ATOM 535 C C . GLY A 1 66 ? -10.141 -0.883 13.182 1.00 81.38 66 GLY A C 1
ATOM 536 O O . GLY A 1 66 ? -10.399 -1.934 12.602 1.00 81.38 66 GLY A O 1
ATOM 537 N N . GLU A 1 67 ? -11.102 -0.014 13.497 1.00 86.50 67 GLU A N 1
ATOM 538 C CA . GLU A 1 67 ? -12.530 -0.258 13.256 1.00 86.50 67 GLU A CA 1
ATOM 539 C C . GLU A 1 67 ? -12.898 -0.252 11.764 1.00 86.50 67 GLU A C 1
ATOM 541 O O . GLU A 1 67 ? -13.950 -0.761 11.371 1.00 86.50 67 GLU A O 1
ATOM 546 N N . ILE A 1 68 ? -12.051 0.341 10.915 1.00 86.25 68 ILE A N 1
ATOM 547 C CA . ILE A 1 68 ? -12.251 0.359 9.465 1.00 86.25 68 ILE A CA 1
ATOM 548 C C . ILE A 1 68 ? -11.381 -0.726 8.819 1.00 86.25 68 ILE A C 1
ATOM 550 O O . ILE A 1 68 ? -10.148 -0.617 8.815 1.00 86.25 68 ILE A O 1
ATOM 554 N N . PRO A 1 69 ? -11.991 -1.760 8.208 1.00 83.31 69 PRO A N 1
ATOM 555 C CA . PRO A 1 69 ? -11.237 -2.801 7.539 1.00 83.31 69 PRO A CA 1
ATOM 556 C C . PRO A 1 69 ? -10.580 -2.253 6.274 1.00 83.31 69 PRO A C 1
ATOM 558 O O . PRO A 1 69 ? -11.177 -1.521 5.479 1.00 83.31 69 PRO A O 1
ATOM 561 N N . ARG A 1 70 ? -9.337 -2.671 6.037 1.00 82.31 70 ARG A N 1
ATOM 562 C CA . ARG A 1 70 ? -8.653 -2.375 4.776 1.00 82.31 70 ARG A CA 1
ATOM 563 C C . ARG A 1 70 ? -9.325 -3.139 3.638 1.00 82.31 70 ARG A C 1
ATOM 565 O O . ARG A 1 70 ? -9.578 -4.337 3.755 1.00 82.31 70 ARG A O 1
ATOM 572 N N . SER A 1 71 ? -9.542 -2.457 2.519 1.00 83.31 71 SER A N 1
ATOM 573 C CA . SER A 1 71 ? -10.090 -3.034 1.292 1.00 83.31 71 SER A CA 1
ATOM 574 C C . SER A 1 71 ? -9.180 -2.729 0.105 1.00 83.31 71 SER A C 1
ATOM 576 O O . SER A 1 71 ? -8.536 -1.681 0.048 1.00 83.31 71 SER A O 1
ATOM 578 N N . TYR A 1 72 ? -9.111 -3.660 -0.843 1.00 84.06 72 TYR A N 1
ATOM 579 C CA . TYR A 1 72 ? -8.485 -3.414 -2.134 1.00 84.06 72 TYR A CA 1
ATOM 580 C C . TYR A 1 72 ? -9.524 -2.848 -3.097 1.00 84.06 72 TYR A C 1
ATOM 582 O O . TYR A 1 72 ? -10.578 -3.451 -3.295 1.00 84.06 72 TYR A O 1
ATOM 590 N N . ARG A 1 73 ? -9.205 -1.703 -3.698 1.00 82.50 73 ARG A N 1
ATOM 591 C CA . ARG A 1 73 ? -10.008 -1.004 -4.705 1.00 82.50 73 ARG A CA 1
ATOM 592 C C . ARG A 1 73 ? -9.080 -0.680 -5.873 1.00 82.50 73 ARG A C 1
ATOM 594 O O . ARG A 1 73 ? -7.985 -0.168 -5.649 1.00 82.50 73 ARG A O 1
ATOM 601 N N . HIS A 1 74 ? -9.475 -1.034 -7.090 1.00 77.94 74 HIS A N 1
ATOM 602 C CA . HIS A 1 74 ? -8.737 -0.686 -8.316 1.00 77.94 74 HIS A CA 1
ATOM 603 C C . HIS A 1 74 ? -9.576 0.200 -9.250 1.00 77.94 74 HIS A C 1
ATOM 605 O O . HIS A 1 74 ? -9.043 0.785 -10.185 1.00 77.94 74 HIS A O 1
ATOM 611 N N . ASP A 1 75 ? -10.875 0.270 -8.992 1.00 75.94 75 ASP A N 1
ATOM 612 C CA . ASP A 1 75 ? -11.952 0.817 -9.812 1.00 75.94 75 ASP A CA 1
ATOM 613 C C . ASP A 1 75 ? -12.175 2.330 -9.640 1.00 75.94 75 ASP A C 1
ATOM 615 O O . ASP A 1 75 ? -13.242 2.829 -9.988 1.00 75.94 75 ASP A O 1
ATOM 619 N N . LEU A 1 76 ? -11.192 3.049 -9.092 1.00 56.28 76 LEU A N 1
ATOM 620 C CA . LEU A 1 76 ? -11.218 4.508 -8.956 1.00 56.28 76 LEU A CA 1
ATOM 621 C C . LEU A 1 76 ? -10.540 5.190 -10.145 1.00 56.28 76 LEU A C 1
ATOM 623 O O . LEU A 1 76 ? -9.452 4.716 -10.544 1.00 56.28 76 LEU A O 1
#